Protein AF-A0A167JU08-F1 (afdb_monomer)

pLDDT: mean 77.36, std 12.37, range [41.0, 90.81]

Sequence (123 aa):
MGDLFLKQREKWWVWIVWGVIGLLSSKLLLSLLDNTWLVLLAPITILIILTAWMNFNRRFDFIRALKILMLVGTISLIPLFEQRWNSWDQMIHIAVESGTLLISLLTISIVFALLAKRPKQYY

Structure (mmCIF, N/CA/C/O backbone):
data_AF-A0A167JU08-F1
#
_entry.id   AF-A0A167JU08-F1
#
loop_
_atom_site.group_PDB
_atom_site.id
_atom_site.type_symbol
_atom_site.label_atom_id
_atom_site.label_alt_id
_atom_site.label_comp_id
_atom_site.label_asym_id
_atom_site.label_entity_id
_atom_site.label_seq_id
_atom_site.pdbx_PDB_ins_code
_atom_site.Cartn_x
_atom_site.Cartn_y
_atom_site.Cartn_z
_atom_site.occupancy
_atom_site.B_iso_or_equiv
_atom_site.auth_seq_id
_atom_site.auth_comp_id
_atom_site.auth_asym_id
_atom_site.auth_atom_id
_atom_site.pdbx_PDB_model_num
ATOM 1 N N . MET A 1 1 ? -8.720 -1.997 36.581 1.00 42.50 1 MET A N 1
ATOM 2 C CA . MET A 1 1 ? -7.670 -2.673 35.777 1.00 42.50 1 MET A CA 1
ATOM 3 C C . MET A 1 1 ? -8.220 -3.950 35.115 1.00 42.50 1 MET A C 1
ATOM 5 O O . MET A 1 1 ? -7.596 -4.996 35.200 1.00 42.50 1 MET A O 1
ATOM 9 N N . GLY A 1 2 ? -9.398 -3.884 34.476 1.00 41.00 2 GLY A N 1
ATOM 10 C CA . GLY A 1 2 ? -10.136 -5.073 34.006 1.00 41.00 2 GLY A CA 1
ATOM 11 C C . GLY A 1 2 ? -10.199 -5.279 32.488 1.00 41.00 2 GLY A C 1
ATOM 12 O O . GLY A 1 2 ? -10.628 -6.339 32.061 1.00 41.00 2 GLY A O 1
ATOM 13 N N . ASP A 1 3 ? -9.729 -4.328 31.672 1.00 42.62 3 ASP A N 1
ATOM 14 C CA . ASP A 1 3 ? -9.899 -4.374 30.204 1.00 42.62 3 ASP A CA 1
ATOM 15 C C . ASP A 1 3 ? -8.609 -4.637 29.409 1.00 42.62 3 ASP A C 1
ATOM 17 O O . ASP A 1 3 ? -8.612 -4.647 28.180 1.00 42.62 3 ASP A O 1
ATOM 21 N N . LEU A 1 4 ? -7.486 -4.911 30.081 1.00 49.00 4 LEU A N 1
ATOM 22 C CA . LEU A 1 4 ? -6.212 -5.227 29.413 1.00 49.00 4 LEU A CA 1
ATOM 23 C C . LEU A 1 4 ? -6.190 -6.637 28.783 1.00 49.00 4 LEU A C 1
ATOM 25 O O . LEU A 1 4 ? -5.314 -6.930 27.968 1.00 49.00 4 LEU A O 1
ATOM 29 N N . PHE A 1 5 ? -7.159 -7.496 29.122 1.00 42.12 5 PHE A N 1
ATOM 30 C CA . PHE A 1 5 ? -7.224 -8.895 28.674 1.00 42.12 5 PHE A CA 1
ATOM 31 C C . PHE A 1 5 ? -8.231 -9.169 27.557 1.00 42.12 5 PHE A C 1
ATOM 33 O O . PHE A 1 5 ? -8.136 -10.206 26.903 1.00 42.12 5 PHE A O 1
ATOM 40 N N . LEU A 1 6 ? -9.107 -8.220 27.219 1.00 44.62 6 LEU A N 1
ATOM 41 C CA . LEU A 1 6 ? -9.845 -8.262 25.955 1.00 44.62 6 LEU A CA 1
ATOM 42 C C . LEU A 1 6 ? -8.967 -7.694 24.835 1.00 44.62 6 LEU A C 1
ATOM 44 O O . LEU A 1 6 ? -9.358 -6.808 24.078 1.00 44.62 6 LEU A O 1
ATOM 48 N N . LYS A 1 7 ? -7.758 -8.253 24.692 1.00 52.97 7 LYS A N 1
ATOM 49 C CA . LYS A 1 7 ? -6.975 -8.185 23.456 1.00 52.97 7 LYS A CA 1
ATOM 50 C C . LYS A 1 7 ? -7.731 -9.023 22.427 1.00 52.97 7 LYS A C 1
ATOM 52 O O . LYS A 1 7 ? -7.382 -10.166 22.147 1.00 52.97 7 LYS A O 1
ATOM 57 N N . GLN A 1 8 ? -8.852 -8.475 21.962 1.00 52.62 8 GLN A N 1
ATOM 58 C CA . GLN A 1 8 ? -9.735 -9.050 20.964 1.00 52.62 8 GLN A CA 1
ATOM 59 C C . GLN A 1 8 ? -8.836 -9.519 19.820 1.00 52.62 8 GLN A C 1
ATOM 61 O O . GLN A 1 8 ? -8.110 -8.700 19.256 1.00 52.62 8 GLN A O 1
ATOM 66 N N . ARG A 1 9 ? -8.785 -10.839 19.569 1.00 57.16 9 ARG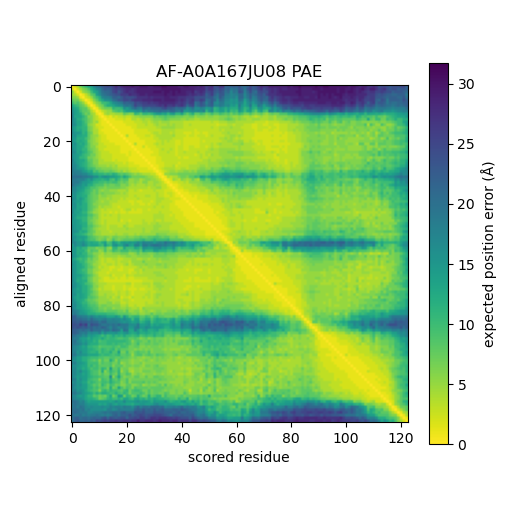 A N 1
ATOM 67 C CA . ARG A 1 9 ? -7.919 -11.414 18.530 1.00 57.16 9 ARG A CA 1
ATOM 68 C C . ARG A 1 9 ? -8.227 -10.687 17.233 1.00 57.16 9 ARG A C 1
ATOM 70 O O . ARG A 1 9 ? -9.310 -10.847 16.670 1.00 57.16 9 ARG A O 1
ATOM 77 N N . GLU A 1 10 ? -7.294 -9.852 16.802 1.00 63.03 10 GLU A N 1
ATOM 78 C CA . GLU A 1 10 ? -7.426 -9.136 15.549 1.00 63.03 10 GLU A CA 1
ATOM 79 C C . GLU A 1 10 ? -7.570 -10.160 14.437 1.00 63.03 10 GLU A C 1
ATOM 81 O O . GLU A 1 10 ? -6.747 -11.066 14.278 1.00 63.03 10 GLU A O 1
ATOM 86 N N . LYS A 1 11 ? -8.655 -10.031 13.679 1.00 76.12 11 LYS A N 1
ATOM 87 C CA . LYS A 1 11 ? -8.883 -10.855 12.503 1.00 76.12 11 LYS A CA 1
ATOM 88 C C . LYS A 1 11 ? -7.969 -10.329 11.401 1.00 76.12 11 LYS A C 1
ATOM 90 O O . LYS A 1 11 ? -8.404 -9.538 10.573 1.00 76.12 11 LYS A O 1
ATOM 95 N N . TRP A 1 12 ? -6.709 -10.769 11.404 1.00 80.75 12 TRP A N 1
ATOM 96 C CA . TRP A 1 12 ? -5.709 -10.421 10.384 1.00 80.75 12 TRP A CA 1
ATOM 97 C C . TRP A 1 12 ? -6.203 -10.662 8.955 1.00 80.75 12 TRP A C 1
ATOM 99 O O . TRP A 1 12 ? -5.862 -9.913 8.046 1.00 80.75 12 TRP A O 1
ATOM 109 N N . TRP A 1 13 ? -7.101 -11.633 8.790 1.00 82.75 13 TRP A N 1
ATOM 110 C CA . TRP A 1 13 ? -7.855 -11.880 7.566 1.00 82.75 13 TRP A CA 1
ATOM 111 C C . TRP A 1 13 ? -8.528 -10.639 6.972 1.00 82.75 13 TRP A C 1
ATOM 113 O O . TRP A 1 13 ? -8.494 -10.466 5.761 1.00 82.75 13 TRP A O 1
ATOM 123 N N . VAL A 1 14 ? -9.091 -9.748 7.793 1.00 86.25 14 VAL A N 1
ATOM 124 C CA . VAL A 1 14 ? -9.753 -8.526 7.306 1.00 86.25 14 VAL A CA 1
ATOM 125 C C . VAL A 1 14 ? -8.749 -7.610 6.603 1.00 86.25 14 VAL A C 1
ATOM 127 O O . VAL A 1 14 ? -9.050 -7.060 5.549 1.00 86.25 14 VAL A O 1
ATOM 130 N N . TRP A 1 15 ? -7.536 -7.485 7.143 1.00 88.00 15 TRP A N 1
ATOM 131 C CA . TRP A 1 15 ? -6.485 -6.647 6.559 1.00 88.00 15 TRP A CA 1
ATOM 132 C C . TRP A 1 15 ? -5.919 -7.250 5.275 1.00 88.00 15 TRP A C 1
ATOM 134 O O . TRP A 1 15 ? -5.658 -6.521 4.325 1.00 88.00 15 TRP A O 1
ATOM 144 N N . ILE A 1 16 ? -5.796 -8.578 5.217 1.00 87.19 16 ILE A N 1
ATOM 145 C CA . ILE A 1 16 ? -5.396 -9.282 3.993 1.00 87.19 16 ILE A CA 1
ATOM 146 C C . ILE A 1 16 ? -6.432 -9.051 2.888 1.00 87.19 16 ILE A C 1
ATOM 148 O O . ILE A 1 16 ? -6.049 -8.730 1.769 1.00 87.19 16 ILE A O 1
ATOM 152 N N . VAL A 1 17 ? -7.732 -9.138 3.198 1.00 90.12 17 VAL A N 1
ATOM 153 C CA . VAL A 1 17 ? -8.806 -8.852 2.228 1.00 90.12 17 VAL A CA 1
ATOM 154 C C . VAL A 1 17 ? -8.700 -7.422 1.695 1.00 90.12 17 VAL A C 1
ATOM 156 O O . VAL A 1 17 ? -8.769 -7.224 0.486 1.00 90.12 17 VAL A O 1
ATOM 159 N N . TRP A 1 18 ? -8.448 -6.436 2.561 1.00 90.25 18 TRP A N 1
ATOM 160 C CA . TRP A 1 18 ? -8.192 -5.057 2.126 1.00 90.25 18 TRP A CA 1
ATOM 161 C C . TRP A 1 18 ? -6.947 -4.926 1.241 1.00 90.25 18 TRP A C 1
ATOM 163 O O . TRP A 1 18 ? -6.979 -4.190 0.258 1.00 90.25 18 TRP A O 1
ATOM 173 N N . GLY A 1 19 ? -5.882 -5.673 1.541 1.00 88.56 19 GLY A N 1
ATOM 174 C CA . GLY A 1 19 ? -4.706 -5.779 0.676 1.00 88.56 19 GLY A CA 1
ATOM 175 C C . GLY A 1 19 ? -5.042 -6.341 -0.705 1.00 88.56 19 GLY A C 1
ATOM 176 O O . GLY A 1 19 ? -4.639 -5.768 -1.711 1.00 88.56 19 GLY A O 1
ATOM 177 N N . VAL A 1 20 ? -5.826 -7.421 -0.773 1.00 90.31 20 VAL A N 1
ATOM 178 C CA . VAL A 1 20 ? -6.253 -8.041 -2.041 1.00 90.31 20 VAL A CA 1
ATOM 179 C C . VAL A 1 20 ? -7.133 -7.094 -2.859 1.00 90.31 20 VAL A C 1
ATOM 181 O O . VAL A 1 20 ? -6.942 -6.981 -4.068 1.00 90.31 20 VAL A O 1
ATOM 184 N N . ILE A 1 21 ? -8.054 -6.372 -2.214 1.00 90.44 21 ILE A N 1
ATOM 185 C CA . ILE A 1 21 ? -8.857 -5.327 -2.870 1.00 90.44 21 ILE A CA 1
ATOM 186 C C . ILE A 1 21 ? -7.936 -4.255 -3.463 1.00 90.44 21 ILE A C 1
ATOM 188 O O . ILE A 1 21 ? -8.119 -3.854 -4.613 1.00 90.44 21 ILE A O 1
ATOM 192 N N . GLY A 1 22 ? -6.911 -3.843 -2.715 1.00 88.44 22 GLY A N 1
ATOM 193 C CA . GLY A 1 22 ? -5.904 -2.905 -3.197 1.00 88.44 22 GLY A CA 1
ATOM 194 C C . GLY A 1 22 ? -5.114 -3.409 -4.388 1.00 88.44 22 GLY A C 1
ATOM 195 O O . GLY A 1 22 ? -5.037 -2.712 -5.396 1.00 88.44 22 GLY A O 1
ATOM 196 N N . LEU A 1 23 ? -4.641 -4.650 -4.340 1.00 90.81 23 LEU A N 1
ATOM 197 C CA . LEU A 1 23 ? -3.963 -5.293 -5.460 1.00 90.81 23 LEU A CA 1
ATOM 198 C C . LEU A 1 23 ? -4.839 -5.319 -6.718 1.00 90.81 23 LEU A C 1
ATOM 200 O O . LEU A 1 23 ? -4.381 -4.933 -7.793 1.00 90.81 23 LEU A O 1
ATOM 204 N N . LEU A 1 24 ? -6.102 -5.738 -6.590 1.00 90.56 24 LEU A N 1
ATOM 205 C CA . LEU A 1 24 ? -7.038 -5.785 -7.714 1.00 90.56 24 LEU A CA 1
ATOM 206 C C . LEU A 1 24 ? -7.295 -4.389 -8.285 1.00 90.56 24 LEU A C 1
ATOM 208 O O . LEU A 1 24 ? -7.258 -4.216 -9.499 1.00 90.56 24 LEU A O 1
ATOM 212 N N . SER A 1 25 ? -7.498 -3.390 -7.424 1.00 88.19 25 SER A N 1
ATOM 213 C CA . SER A 1 25 ? -7.728 -2.009 -7.857 1.00 88.19 25 SER A CA 1
ATOM 214 C C . SER A 1 25 ? -6.523 -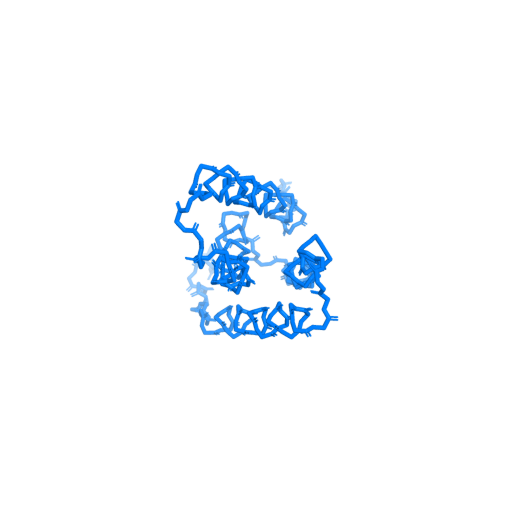1.418 -8.597 1.00 88.19 25 SER A C 1
ATOM 216 O O . SER A 1 25 ? -6.692 -0.860 -9.680 1.00 88.19 25 SER A O 1
ATOM 218 N N . SER A 1 26 ? -5.304 -1.625 -8.084 1.00 87.75 26 SER A N 1
ATOM 219 C CA . SER A 1 26 ? -4.062 -1.219 -8.746 1.00 87.75 26 SER A CA 1
ATOM 220 C C . SER A 1 26 ? -3.895 -1.919 -10.093 1.00 87.75 26 SER A C 1
ATOM 222 O O . SER A 1 26 ? -3.563 -1.269 -11.078 1.00 87.75 26 SER A O 1
ATOM 224 N N . LYS A 1 27 ? -4.162 -3.230 -10.165 1.00 87.62 27 LYS A N 1
ATOM 225 C CA . LYS A 1 27 ? -4.054 -4.007 -11.409 1.00 87.62 27 LYS A CA 1
ATOM 226 C C . LYS A 1 27 ? -5.068 -3.556 -12.463 1.00 87.62 27 LYS A C 1
ATOM 228 O O . LYS A 1 27 ? -4.723 -3.471 -13.637 1.00 87.62 27 LYS A O 1
ATOM 233 N N . LEU A 1 28 ? -6.296 -3.241 -12.048 1.00 87.62 28 LEU A N 1
ATOM 234 C CA . LEU A 1 28 ? -7.314 -2.683 -12.936 1.00 87.62 28 LEU A CA 1
ATOM 235 C C . LEU A 1 28 ? -6.877 -1.319 -13.479 1.00 87.62 28 LEU A C 1
ATOM 237 O O . LEU A 1 28 ? -6.877 -1.136 -14.691 1.00 87.62 28 LEU A O 1
ATOM 241 N N . LEU A 1 29 ? -6.439 -0.392 -12.618 1.00 87.06 29 LEU A N 1
ATOM 242 C CA . LEU A 1 29 ? -5.957 0.919 -13.073 1.00 87.06 29 LEU A CA 1
ATOM 243 C C . LEU A 1 29 ? -4.762 0.804 -14.017 1.00 87.06 29 LEU A C 1
ATOM 245 O O . LEU A 1 29 ? -4.701 1.533 -14.995 1.00 87.06 29 LEU A O 1
ATOM 249 N N . LEU A 1 30 ? -3.851 -0.130 -13.762 1.00 86.25 30 LEU A N 1
ATOM 250 C CA . LEU A 1 30 ? -2.682 -0.378 -14.605 1.00 86.25 30 LEU A CA 1
ATOM 251 C C . LEU A 1 30 ? -3.063 -0.919 -15.993 1.00 86.25 30 LEU A C 1
ATOM 253 O O . LEU A 1 30 ? -2.361 -0.670 -16.962 1.00 86.25 30 LEU A O 1
ATOM 257 N N . SER A 1 31 ? -4.203 -1.605 -16.110 1.00 85.12 31 SER A N 1
ATOM 258 C CA . SER A 1 31 ? -4.768 -2.012 -17.404 1.00 85.12 31 SER A CA 1
ATOM 259 C C . SER A 1 31 ? -5.490 -0.878 -18.142 1.00 85.12 31 SER A C 1
ATOM 261 O O . SER A 1 31 ? -5.741 -1.009 -19.338 1.00 85.12 31 SER A O 1
ATOM 263 N N . LEU A 1 32 ? -5.901 0.177 -17.436 1.00 84.44 32 LEU A N 1
ATOM 264 C CA . LEU A 1 32 ? -6.692 1.291 -17.971 1.00 84.44 32 LEU A CA 1
ATOM 265 C C . LEU A 1 32 ? -5.844 2.542 -18.241 1.00 84.44 32 LEU A C 1
ATOM 267 O O . LEU A 1 32 ? -6.228 3.368 -19.065 1.00 84.44 32 LEU A O 1
ATOM 271 N N . LEU A 1 33 ? -4.731 2.709 -17.525 1.00 83.19 33 LEU A N 1
ATOM 272 C CA . LEU A 1 33 ? -3.867 3.879 -17.581 1.00 83.19 33 LEU A CA 1
ATOM 273 C C . LEU A 1 33 ? -2.413 3.463 -17.796 1.00 83.19 33 LEU A C 1
ATOM 275 O O . LEU A 1 33 ? -1.846 2.724 -16.996 1.00 83.19 33 LEU A O 1
ATOM 279 N N . ASP A 1 34 ? -1.773 4.075 -18.789 1.00 73.19 34 ASP A N 1
ATOM 280 C CA . ASP A 1 34 ? -0.339 3.894 -19.051 1.00 73.19 34 ASP A CA 1
ATOM 281 C C . ASP A 1 34 ? 0.556 4.672 -18.066 1.00 73.19 34 ASP A C 1
ATOM 283 O O . ASP A 1 34 ? 1.774 4.494 -18.030 1.00 73.19 34 ASP A O 1
ATOM 287 N N . ASN A 1 35 ? -0.025 5.557 -17.246 1.00 78.81 35 ASN A N 1
ATOM 288 C CA . ASN A 1 35 ? 0.725 6.398 -16.318 1.00 78.81 35 ASN A CA 1
ATOM 289 C C . ASN A 1 35 ? 0.804 5.780 -14.913 1.00 78.81 35 ASN A C 1
ATOM 291 O O . ASN A 1 35 ? -0.156 5.810 -14.138 1.00 78.81 35 ASN A O 1
ATOM 295 N N . THR A 1 36 ? 1.999 5.313 -14.555 1.00 74.12 36 THR A N 1
ATOM 296 C CA . THR A 1 36 ? 2.321 4.699 -13.256 1.00 74.12 36 THR A CA 1
ATOM 297 C C . THR A 1 36 ? 2.026 5.599 -12.052 1.00 74.12 36 THR A C 1
ATOM 299 O O . THR A 1 36 ? 1.648 5.090 -10.996 1.00 74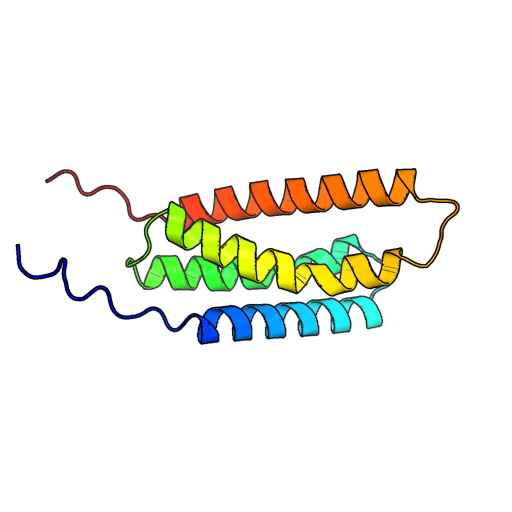.12 36 THR A O 1
ATOM 302 N N . TRP A 1 37 ? 2.125 6.925 -12.191 1.00 76.88 37 TRP A N 1
ATOM 303 C CA . TRP A 1 37 ? 1.820 7.867 -11.108 1.00 76.88 37 TRP A CA 1
ATOM 304 C C . TRP A 1 37 ? 0.331 7.915 -10.768 1.00 76.88 37 TRP A C 1
ATOM 306 O O . TRP A 1 37 ? -0.029 8.056 -9.602 1.00 76.88 37 TRP A O 1
ATOM 316 N N . LEU A 1 38 ? -0.542 7.760 -11.766 1.00 80.75 38 LEU A N 1
ATOM 317 C CA . LEU A 1 38 ? -1.989 7.737 -11.543 1.00 80.75 38 LEU A CA 1
ATOM 318 C C . LEU A 1 38 ? -2.435 6.421 -10.905 1.00 80.75 38 LEU A C 1
ATOM 320 O O . LEU A 1 38 ? -3.360 6.415 -10.094 1.00 80.75 38 LEU A O 1
ATOM 324 N N . VAL A 1 39 ? -1.733 5.322 -11.187 1.00 83.31 39 VAL A N 1
ATOM 325 C CA . VAL A 1 39 ? -1.991 4.026 -10.544 1.00 83.31 39 VAL A CA 1
ATOM 326 C C . VAL A 1 39 ? -1.740 4.091 -9.031 1.00 83.31 39 VAL A C 1
ATOM 328 O O . VAL A 1 39 ? -2.444 3.422 -8.279 1.00 83.31 39 VAL A O 1
ATOM 331 N N . LEU A 1 40 ? -0.831 4.954 -8.549 1.00 81.75 40 LEU A N 1
ATOM 332 C CA . LEU A 1 40 ? -0.603 5.163 -7.108 1.00 81.75 40 LEU A CA 1
ATOM 333 C C . LEU A 1 40 ? -1.813 5.754 -6.369 1.00 81.75 40 LEU A C 1
ATOM 335 O O . LEU A 1 40 ? -1.896 5.637 -5.146 1.00 81.75 40 LEU A O 1
ATOM 339 N N . LEU A 1 41 ? -2.787 6.334 -7.074 1.00 84.06 41 LEU A N 1
ATOM 340 C CA . LEU A 1 41 ? -4.009 6.831 -6.442 1.00 84.06 41 LEU A CA 1
ATOM 341 C C . LEU A 1 41 ? -4.853 5.695 -5.841 1.00 84.06 41 LEU A C 1
ATOM 343 O O . LEU A 1 41 ? -5.483 5.903 -4.803 1.00 84.06 41 LEU A O 1
ATOM 347 N N . ALA A 1 42 ? -4.832 4.485 -6.413 1.00 86.25 42 ALA A N 1
ATOM 348 C CA . ALA A 1 42 ? -5.529 3.326 -5.841 1.00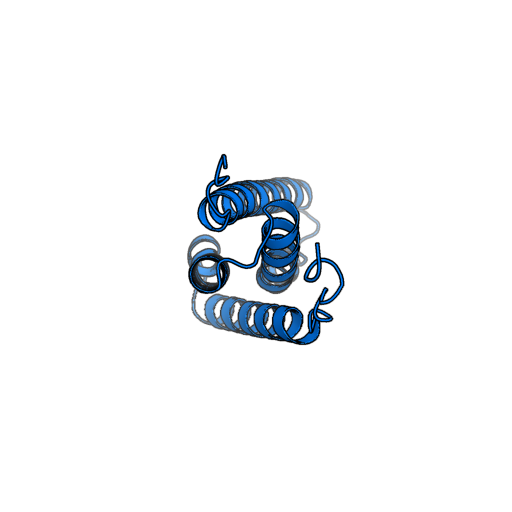 86.25 42 ALA A CA 1
ATOM 349 C C . ALA A 1 42 ? -5.035 2.964 -4.426 1.00 86.25 42 ALA A C 1
ATOM 351 O O . ALA A 1 42 ? -5.833 3.019 -3.487 1.00 86.25 42 ALA A O 1
ATOM 352 N N . PRO A 1 43 ? -3.741 2.654 -4.205 1.00 85.88 43 PRO A N 1
ATOM 353 C CA . PRO A 1 43 ? -3.257 2.351 -2.864 1.00 85.88 43 PRO A CA 1
ATOM 354 C C . PRO A 1 43 ? -3.435 3.539 -1.910 1.00 85.88 43 PRO A C 1
ATOM 356 O O . PRO A 1 43 ? -3.806 3.332 -0.758 1.00 85.88 43 PRO A O 1
ATOM 359 N N . ILE A 1 44 ? -3.257 4.785 -2.371 1.00 86.12 44 ILE A N 1
ATOM 360 C CA . ILE A 1 44 ? -3.447 5.977 -1.526 1.00 86.12 44 ILE A CA 1
ATOM 361 C C . ILE A 1 44 ? -4.899 6.100 -1.049 1.00 86.12 44 ILE A C 1
ATOM 363 O O . ILE A 1 44 ? -5.136 6.282 0.144 1.00 86.12 44 ILE A O 1
ATOM 367 N N . THR A 1 45 ? -5.879 5.976 -1.946 1.00 86.94 45 THR A N 1
ATOM 368 C CA . THR A 1 45 ? -7.306 6.082 -1.587 1.00 86.94 45 THR A CA 1
ATOM 369 C C . THR A 1 45 ? -7.728 4.989 -0.608 1.00 86.94 45 THR A C 1
ATOM 371 O O . THR A 1 45 ? -8.438 5.269 0.359 1.00 86.94 45 THR A O 1
ATOM 374 N N . ILE A 1 46 ? -7.220 3.768 -0.779 1.00 88.75 46 ILE A N 1
ATOM 375 C CA . ILE A 1 46 ? -7.469 2.657 0.148 1.00 88.75 46 ILE A CA 1
ATOM 376 C C . ILE A 1 46 ? -6.866 2.936 1.523 1.00 88.75 46 ILE A C 1
ATOM 378 O O . ILE A 1 46 ? -7.547 2.758 2.536 1.00 88.75 46 ILE A O 1
ATOM 382 N N . LEU A 1 47 ? -5.628 3.435 1.578 1.00 87.00 47 LEU A N 1
ATOM 383 C CA . LEU A 1 47 ? -5.000 3.830 2.838 1.00 87.00 47 LEU A CA 1
ATOM 384 C C . LEU A 1 47 ? -5.774 4.963 3.526 1.00 87.00 47 LEU A C 1
ATOM 386 O O . LEU A 1 47 ? -5.937 4.911 4.744 1.00 87.00 47 LEU A O 1
ATOM 390 N N . ILE A 1 48 ? -6.321 5.935 2.786 1.00 86.56 48 ILE A N 1
ATOM 391 C CA . ILE A 1 48 ? -7.171 7.001 3.348 1.00 86.56 48 ILE A CA 1
ATOM 392 C C . ILE A 1 48 ? -8.428 6.410 3.997 1.00 86.56 48 ILE A C 1
ATOM 394 O O . ILE A 1 48 ? -8.728 6.732 5.148 1.00 86.56 48 ILE A O 1
ATOM 398 N N . ILE A 1 49 ? -9.136 5.517 3.297 1.00 87.69 49 ILE A N 1
ATOM 399 C CA . ILE A 1 49 ? -10.352 4.862 3.809 1.00 87.69 49 ILE A CA 1
ATOM 400 C C . ILE A 1 49 ? -10.035 4.060 5.078 1.00 87.69 49 ILE A C 1
ATOM 402 O O . ILE A 1 49 ? -10.731 4.184 6.088 1.00 87.69 49 ILE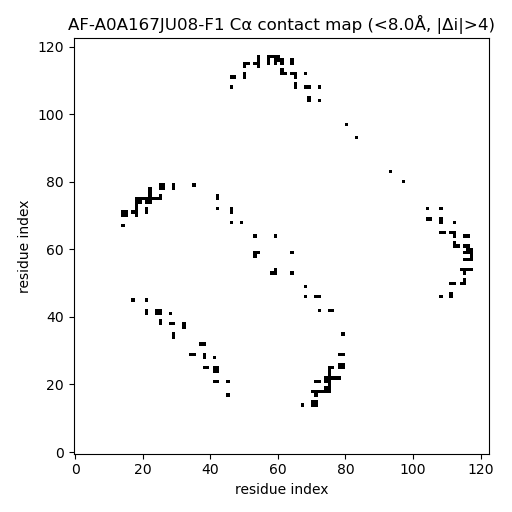 A O 1
ATOM 406 N N . LEU A 1 50 ? -8.948 3.285 5.057 1.00 85.69 50 LEU A N 1
ATOM 407 C CA . LEU A 1 50 ? -8.473 2.522 6.213 1.00 85.69 50 LEU A CA 1
ATOM 408 C C . LEU A 1 50 ? -8.114 3.425 7.389 1.00 85.69 50 LEU A C 1
ATOM 410 O O . LEU A 1 50 ? -8.488 3.133 8.523 1.00 85.69 50 LEU A O 1
ATOM 414 N N . THR A 1 51 ? -7.433 4.534 7.127 1.00 84.56 51 THR A N 1
ATOM 415 C CA . THR A 1 51 ? -7.043 5.503 8.155 1.00 84.56 51 THR A CA 1
ATOM 416 C C . THR A 1 51 ? -8.267 6.153 8.788 1.00 84.56 51 THR A C 1
ATOM 418 O O . THR A 1 51 ? -8.353 6.232 10.014 1.00 84.56 51 THR A O 1
ATOM 421 N N . ALA A 1 52 ? -9.251 6.552 7.977 1.00 83.19 52 ALA A N 1
ATOM 422 C CA . ALA A 1 52 ? -10.522 7.081 8.461 1.00 83.19 52 ALA A CA 1
ATOM 423 C C . ALA A 1 52 ? -11.267 6.049 9.323 1.00 83.19 52 ALA A C 1
ATOM 425 O O . ALA A 1 52 ? -11.756 6.377 10.407 1.00 83.19 52 ALA A O 1
ATOM 426 N N . TRP A 1 53 ? -11.285 4.784 8.895 1.00 81.75 53 TRP A N 1
ATOM 427 C CA . TRP A 1 53 ? -11.909 3.698 9.648 1.00 81.75 53 TRP A CA 1
ATOM 428 C C . TRP A 1 53 ? -11.192 3.400 10.975 1.00 81.75 53 TRP A C 1
ATOM 430 O O . TRP A 1 53 ? -11.837 3.200 12.010 1.00 81.75 53 TRP A O 1
ATOM 440 N N . MET A 1 54 ? -9.857 3.416 10.983 1.00 80.88 54 MET A N 1
ATOM 441 C CA . MET A 1 54 ? -9.057 3.268 12.203 1.00 80.88 54 MET A CA 1
ATOM 442 C C . MET A 1 54 ? -9.287 4.429 13.173 1.00 80.88 54 MET A C 1
ATOM 444 O O . MET A 1 54 ? -9.448 4.194 14.376 1.00 80.88 54 MET A O 1
ATOM 448 N N . ASN A 1 55 ? -9.361 5.659 12.654 1.00 76.69 55 ASN A N 1
ATOM 449 C CA . ASN A 1 55 ? -9.639 6.855 13.443 1.00 76.69 55 ASN A CA 1
ATOM 450 C C . ASN A 1 55 ? -11.042 6.798 14.074 1.00 76.69 55 ASN A C 1
ATOM 452 O O . ASN A 1 55 ? -11.186 7.034 15.273 1.00 76.69 55 ASN A O 1
ATOM 456 N N . PHE A 1 56 ? -12.063 6.380 13.315 1.00 75.25 56 PHE A N 1
ATOM 457 C CA . PHE A 1 56 ? -13.432 6.222 13.822 1.00 75.25 56 PHE A CA 1
ATOM 458 C C . PHE A 1 56 ? -13.517 5.202 14.963 1.00 75.25 56 PHE A C 1
ATOM 460 O O . PHE A 1 56 ? -14.120 5.463 16.004 1.00 75.25 56 PHE A O 1
ATOM 467 N N . ASN A 1 57 ? -12.849 4.057 14.809 1.00 73.19 57 ASN A N 1
ATOM 468 C CA . ASN A 1 57 ? -12.868 3.010 15.825 1.00 73.19 57 ASN A CA 1
ATOM 469 C C . ASN A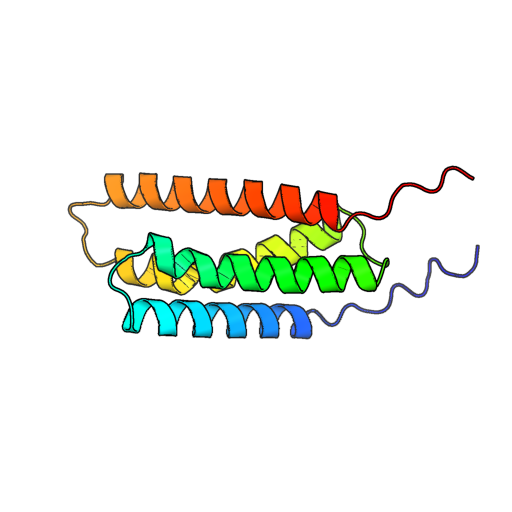 1 57 ? -12.112 3.391 17.104 1.00 73.19 57 ASN A C 1
ATOM 471 O O . ASN A 1 57 ? -12.347 2.761 18.135 1.00 73.19 57 ASN A O 1
ATOM 475 N N . ARG A 1 58 ? -11.217 4.396 17.074 1.00 65.75 58 ARG A N 1
ATOM 476 C CA . ARG A 1 58 ? -10.473 4.910 18.243 1.00 65.75 58 ARG A CA 1
ATOM 477 C C . ARG A 1 58 ? -9.787 3.816 19.088 1.00 65.75 58 ARG A C 1
ATOM 479 O O . ARG A 1 58 ? -9.588 4.008 20.287 1.00 65.75 58 ARG A O 1
ATOM 486 N N . ARG A 1 59 ? -9.452 2.672 18.486 1.00 65.31 59 ARG A N 1
ATOM 487 C CA . ARG A 1 59 ? -8.950 1.452 19.157 1.00 65.31 59 ARG A CA 1
ATOM 488 C C . ARG A 1 59 ? -7.485 1.134 18.850 1.00 65.31 59 ARG A C 1
ATOM 490 O O . ARG A 1 59 ? -6.940 0.200 19.430 1.00 65.31 59 ARG A O 1
ATOM 497 N N . PHE A 1 60 ? -6.861 1.862 17.926 1.00 65.56 60 PHE A N 1
ATOM 498 C CA . PHE A 1 60 ? -5.558 1.494 17.381 1.00 65.56 60 PHE A CA 1
ATOM 499 C C . PHE A 1 60 ? -4.419 2.323 17.983 1.00 65.56 60 PHE A C 1
ATOM 501 O O . PHE A 1 60 ? -4.450 3.552 17.982 1.00 65.56 60 PHE A O 1
ATOM 508 N N . ASP A 1 61 ? -3.385 1.628 18.460 1.00 74.81 61 ASP A N 1
ATOM 509 C CA . ASP A 1 61 ? -2.092 2.225 18.802 1.00 74.81 61 ASP A CA 1
ATOM 510 C C . ASP A 1 61 ? -1.319 2.603 17.528 1.00 74.81 61 ASP A C 1
ATOM 512 O O . ASP A 1 61 ? -1.447 1.935 16.502 1.00 74.81 61 ASP A O 1
ATOM 516 N N . PHE A 1 62 ? -0.437 3.607 17.600 1.00 72.00 62 PHE A N 1
ATOM 517 C CA . PHE A 1 62 ? 0.368 4.067 16.453 1.00 72.00 62 PHE A CA 1
ATOM 518 C C . PHE A 1 62 ? 1.113 2.928 15.736 1.00 72.00 62 PHE A C 1
ATOM 520 O O . PHE A 1 62 ? 0.981 2.755 14.529 1.00 72.00 62 PHE A O 1
ATOM 527 N N . ILE A 1 63 ? 1.855 2.105 16.489 1.00 75.75 63 ILE A N 1
ATOM 528 C CA . ILE A 1 63 ? 2.640 0.987 15.931 1.00 75.75 63 ILE A CA 1
ATOM 529 C C . ILE A 1 63 ? 1.725 -0.027 15.233 1.00 75.75 63 ILE A C 1
ATOM 531 O O . ILE A 1 63 ? 2.103 -0.647 14.241 1.00 75.75 63 ILE A O 1
ATOM 535 N N . ARG A 1 64 ? 0.512 -0.205 15.752 1.00 76.69 64 ARG A N 1
ATOM 536 C CA . ARG A 1 64 ? -0.464 -1.161 15.237 1.00 76.69 64 ARG A CA 1
ATOM 537 C C . ARG A 1 64 ? -1.093 -0.660 13.938 1.00 76.69 64 ARG A C 1
ATOM 539 O O . ARG A 1 64 ? -1.116 -1.410 12.968 1.00 76.69 64 ARG A O 1
ATOM 546 N N . ALA A 1 65 ? -1.514 0.604 13.900 1.00 79.56 65 ALA A N 1
ATOM 547 C CA . ALA A 1 65 ? -1.993 1.250 12.679 1.00 79.56 65 ALA A CA 1
ATOM 548 C C . ALA A 1 65 ? -0.916 1.224 11.582 1.00 79.56 65 ALA A C 1
ATOM 550 O O . ALA A 1 65 ? -1.194 0.809 10.460 1.00 79.56 65 ALA A O 1
ATOM 551 N N . LEU A 1 66 ? 0.336 1.549 11.930 1.00 81.06 66 LEU A N 1
ATOM 552 C CA . LEU A 1 66 ? 1.461 1.529 10.995 1.00 81.06 66 LEU A CA 1
ATOM 553 C C . LEU A 1 66 ? 1.700 0.138 10.395 1.00 81.06 66 LEU A C 1
ATOM 555 O O . LEU A 1 66 ? 1.860 0.023 9.186 1.00 81.06 66 LEU A O 1
ATOM 559 N N . LYS A 1 67 ? 1.676 -0.929 11.206 1.00 85.44 67 LYS A N 1
ATOM 560 C CA . LYS A 1 67 ? 1.841 -2.308 10.706 1.00 85.44 67 LYS A CA 1
ATOM 561 C C . LYS A 1 67 ? 0.767 -2.692 9.690 1.00 85.44 67 LYS A C 1
ATOM 563 O O . LYS A 1 67 ? 1.084 -3.315 8.682 1.00 85.44 67 LYS A O 1
ATOM 568 N N . ILE A 1 68 ? -0.486 -2.331 9.959 1.00 85.25 68 ILE A N 1
ATOM 569 C CA . ILE A 1 68 ? -1.610 -2.657 9.078 1.00 85.25 68 ILE A CA 1
ATOM 570 C C . ILE A 1 68 ? -1.519 -1.859 7.774 1.00 85.25 68 ILE A C 1
ATOM 572 O O . ILE A 1 68 ? -1.641 -2.445 6.701 1.00 85.25 68 ILE A O 1
ATOM 576 N N . LEU A 1 69 ? -1.268 -0.549 7.858 1.00 85.56 69 LEU A N 1
ATOM 577 C CA . LEU A 1 69 ? -1.123 0.315 6.683 1.00 85.56 69 LEU A CA 1
ATOM 578 C C . LEU A 1 69 ? 0.053 -0.132 5.807 1.00 85.56 69 LEU A C 1
ATOM 580 O O . LEU A 1 69 ? -0.102 -0.230 4.594 1.00 85.56 69 LEU A O 1
ATOM 584 N N . MET A 1 70 ? 1.181 -0.504 6.417 1.00 85.94 70 MET A N 1
ATOM 585 C CA . MET A 1 70 ? 2.323 -1.068 5.696 1.00 85.94 70 MET A CA 1
ATOM 586 C C . MET A 1 70 ? 1.973 -2.384 5.004 1.00 85.94 70 MET A C 1
ATOM 588 O O . MET A 1 70 ? 2.319 -2.551 3.843 1.00 85.94 70 MET A O 1
ATOM 592 N N . LEU A 1 71 ? 1.272 -3.302 5.679 1.00 88.62 71 LEU A N 1
ATOM 593 C CA . LEU A 1 71 ? 0.874 -4.583 5.088 1.00 88.62 71 LEU A CA 1
ATOM 594 C C . LEU A 1 71 ? -0.071 -4.392 3.897 1.00 88.62 71 LEU A C 1
ATOM 596 O O . LEU A 1 71 ? 0.130 -4.985 2.843 1.00 88.62 71 LEU A O 1
ATOM 600 N N . VAL A 1 72 ? -1.106 -3.567 4.049 1.00 89.31 72 VAL A N 1
ATOM 601 C CA . VAL A 1 72 ? -2.062 -3.310 2.961 1.00 89.31 72 VAL A CA 1
ATOM 602 C C . VAL A 1 72 ? -1.380 -2.562 1.816 1.00 89.31 72 VAL A C 1
ATOM 604 O O . VAL A 1 72 ? -1.582 -2.896 0.647 1.00 89.31 72 VAL A O 1
ATOM 607 N N . GLY A 1 73 ? -0.541 -1.582 2.150 1.00 86.75 73 GLY A N 1
ATOM 608 C CA . GLY A 1 73 ? 0.217 -0.789 1.195 1.00 86.75 73 GLY A CA 1
ATOM 609 C C . GLY A 1 73 ? 1.168 -1.630 0.348 1.00 86.75 73 GLY A C 1
ATOM 610 O O . GLY A 1 73 ? 1.148 -1.518 -0.874 1.00 86.75 73 GLY A O 1
ATOM 611 N N . THR A 1 74 ? 1.947 -2.523 0.965 1.00 87.56 74 THR A N 1
ATOM 612 C CA . THR A 1 74 ? 2.877 -3.388 0.226 1.00 87.56 74 THR A CA 1
ATOM 613 C C . THR A 1 74 ? 2.144 -4.347 -0.703 1.00 87.56 74 THR A C 1
ATOM 615 O O . THR A 1 74 ? 2.537 -4.456 -1.861 1.00 87.56 74 THR A O 1
ATOM 618 N N . ILE A 1 75 ? 1.048 -4.974 -0.253 1.00 88.69 75 ILE A N 1
ATOM 619 C CA . ILE A 1 75 ? 0.234 -5.860 -1.104 1.00 88.69 75 ILE A CA 1
ATOM 620 C C . ILE A 1 75 ? -0.336 -5.090 -2.305 1.00 88.69 75 ILE A C 1
ATOM 622 O O . ILE A 1 75 ? -0.321 -5.587 -3.430 1.00 88.69 75 ILE A O 1
ATOM 626 N N . SER A 1 76 ? -0.786 -3.854 -2.086 1.00 87.19 76 SER A N 1
ATOM 627 C CA . SER A 1 76 ? -1.381 -3.021 -3.138 1.00 87.19 76 SER A CA 1
ATOM 628 C C . SER A 1 76 ? -0.371 -2.536 -4.184 1.00 87.19 76 SER A C 1
ATOM 630 O O . SER A 1 76 ? -0.771 -2.215 -5.304 1.00 87.19 76 SER A O 1
ATOM 632 N N . LEU A 1 77 ? 0.923 -2.480 -3.843 1.00 85.62 77 LEU A N 1
ATOM 633 C CA . LEU A 1 77 ? 1.998 -2.099 -4.765 1.00 85.62 77 LEU A CA 1
ATOM 634 C C . LEU A 1 77 ? 2.544 -3.272 -5.594 1.00 85.62 77 LEU A C 1
ATOM 636 O O . LEU A 1 77 ? 3.235 -3.018 -6.575 1.00 85.62 77 LEU A O 1
ATOM 640 N N . ILE A 1 78 ? 2.239 -4.532 -5.258 1.00 87.56 78 ILE A N 1
ATOM 641 C CA . ILE A 1 78 ? 2.735 -5.720 -5.989 1.00 87.56 78 ILE A CA 1
ATOM 642 C C . ILE A 1 78 ? 2.570 -5.601 -7.520 1.00 87.56 78 ILE A C 1
ATOM 644 O O . ILE A 1 78 ? 3.557 -5.828 -8.223 1.00 87.56 78 ILE A O 1
ATOM 648 N N . PRO A 1 79 ? 1.410 -5.175 -8.066 1.00 84.19 79 PRO A N 1
ATOM 649 C CA . PRO A 1 79 ? 1.226 -5.068 -9.518 1.00 84.19 79 PRO A CA 1
ATOM 650 C C . PRO A 1 79 ? 2.192 -4.083 -10.192 1.00 84.19 79 PRO A C 1
ATOM 652 O O . PRO A 1 79 ? 2.603 -4.288 -11.330 1.00 84.19 79 PRO A O 1
ATOM 655 N N . LEU A 1 80 ? 2.593 -3.025 -9.478 1.00 81.88 80 LEU A N 1
ATOM 656 C CA . LEU A 1 80 ? 3.540 -2.019 -9.969 1.00 81.88 80 LEU A CA 1
ATOM 657 C C . LEU A 1 80 ? 4.982 -2.536 -10.018 1.00 81.88 80 LEU A C 1
ATOM 659 O O . LEU A 1 80 ? 5.802 -1.984 -10.753 1.00 81.88 80 LEU A O 1
ATOM 663 N N . PHE A 1 81 ? 5.305 -3.555 -9.220 1.00 81.62 81 PHE A N 1
ATOM 664 C CA . PHE A 1 81 ? 6.586 -4.255 -9.293 1.00 81.62 81 PHE A CA 1
ATOM 665 C C . PHE A 1 81 ? 6.577 -5.303 -10.408 1.00 81.62 81 PHE A C 1
ATOM 667 O O . PHE A 1 81 ? 7.554 -5.407 -11.144 1.00 81.62 81 PHE A O 1
ATOM 674 N N . GLU A 1 82 ? 5.462 -6.022 -10.575 1.00 81.69 82 GLU A N 1
ATOM 675 C CA . GLU A 1 82 ? 5.287 -7.042 -11.618 1.00 81.69 82 GLU A CA 1
ATOM 676 C C . GLU A 1 82 ? 5.462 -6.455 -13.028 1.00 81.69 82 GLU A C 1
ATOM 678 O O . GLU A 1 82 ? 6.235 -6.989 -13.821 1.00 81.69 82 GLU A O 1
ATOM 683 N N . GLN A 1 83 ? 4.841 -5.304 -13.321 1.00 75.31 83 GLN A N 1
ATOM 684 C CA . GLN A 1 83 ? 4.967 -4.644 -14.630 1.00 75.31 83 GLN A CA 1
ATOM 685 C C . GLN A 1 83 ? 6.421 -4.270 -14.980 1.0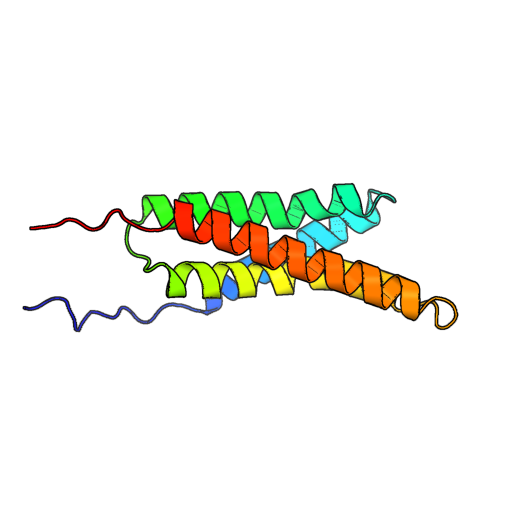0 75.31 83 GLN A C 1
ATOM 687 O O . GLN A 1 83 ? 6.801 -4.268 -16.150 1.00 75.31 83 GLN A O 1
ATOM 692 N N . ARG A 1 84 ? 7.243 -3.945 -13.977 1.00 73.06 84 ARG A N 1
ATOM 693 C CA . ARG A 1 84 ? 8.599 -3.408 -14.175 1.00 73.06 84 ARG A CA 1
ATOM 694 C C . ARG A 1 84 ? 9.677 -4.481 -14.322 1.00 73.06 84 ARG A C 1
ATOM 696 O O . ARG A 1 84 ? 10.795 -4.153 -14.701 1.00 73.06 84 ARG A O 1
ATOM 703 N N . TRP A 1 85 ? 9.369 -5.750 -14.057 1.00 68.88 85 TRP A N 1
ATOM 704 C CA . TRP A 1 85 ? 10.359 -6.837 -14.069 1.00 68.88 85 TRP A CA 1
ATOM 705 C C . TRP A 1 85 ? 10.805 -7.276 -15.482 1.00 68.88 85 TRP A C 1
ATOM 707 O O . TRP A 1 85 ? 11.714 -8.089 -15.623 1.00 68.88 85 TRP A O 1
ATOM 717 N N . ASN A 1 86 ? 10.207 -6.742 -16.551 1.00 65.06 86 ASN A N 1
ATOM 718 C CA . ASN A 1 86 ? 10.433 -7.247 -17.911 1.00 65.06 86 ASN A CA 1
ATOM 719 C C . ASN A 1 86 ? 11.764 -6.834 -18.575 1.00 65.06 86 ASN A C 1
ATOM 721 O O . ASN A 1 86 ? 12.150 -7.471 -19.553 1.00 65.06 86 ASN A O 1
ATOM 725 N N . SER A 1 87 ? 12.479 -5.810 -18.093 1.00 63.41 87 SER A N 1
ATOM 726 C CA . SER A 1 87 ? 13.673 -5.273 -18.776 1.00 63.41 87 SER A CA 1
ATOM 727 C C . SER A 1 87 ? 14.938 -5.321 -17.911 1.00 63.41 87 SER A C 1
ATOM 729 O O . SER A 1 87 ? 15.129 -4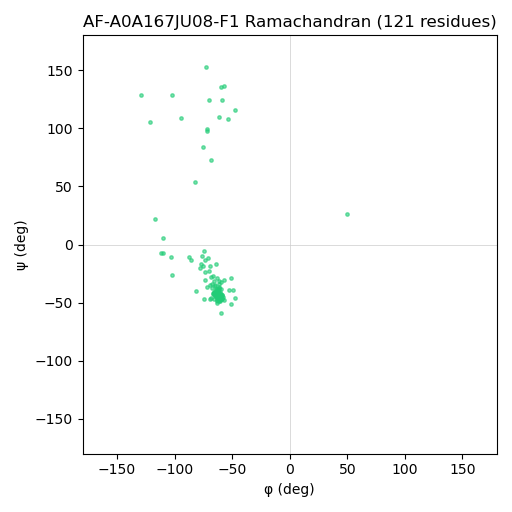.492 -17.020 1.00 63.41 87 SER A O 1
ATOM 731 N N . TRP A 1 88 ? 15.839 -6.256 -18.220 1.00 66.75 88 TRP A N 1
ATOM 732 C CA . TRP A 1 88 ? 17.129 -6.427 -17.535 1.00 66.75 88 TRP A CA 1
ATOM 733 C C . TRP A 1 88 ? 18.116 -5.273 -17.786 1.00 66.75 88 TRP A C 1
ATOM 735 O O . TRP A 1 88 ? 18.907 -4.939 -16.908 1.00 66.75 88 TRP A O 1
ATOM 745 N N . ASP A 1 89 ? 18.020 -4.584 -18.926 1.00 70.62 89 ASP A N 1
ATOM 746 C CA . ASP A 1 89 ? 18.934 -3.484 -19.278 1.00 70.62 89 ASP A CA 1
ATOM 747 C C . ASP A 1 89 ? 18.720 -2.206 -18.442 1.00 70.62 89 ASP A C 1
ATOM 749 O O . ASP A 1 89 ? 19.545 -1.295 -18.452 1.00 70.62 89 ASP A O 1
ATOM 753 N N . GLN A 1 90 ? 17.624 -2.134 -17.678 1.00 76.38 90 GLN A N 1
ATOM 754 C CA . GLN A 1 90 ? 17.233 -0.960 -16.889 1.00 76.38 90 GLN A CA 1
ATOM 755 C C . GLN A 1 90 ? 17.199 -1.227 -15.377 1.00 76.38 90 GLN A C 1
ATOM 757 O O . GLN A 1 90 ? 16.564 -0.482 -14.629 1.00 76.38 90 GLN A O 1
ATOM 762 N N . MET A 1 91 ? 17.905 -2.254 -14.890 1.00 75.38 91 MET A N 1
ATOM 763 C CA . MET A 1 91 ? 17.878 -2.654 -13.474 1.00 75.38 91 MET A CA 1
ATOM 764 C C . MET A 1 91 ? 18.172 -1.511 -12.493 1.00 75.38 91 MET A C 1
ATOM 766 O O . MET A 1 91 ? 17.513 -1.422 -11.462 1.00 75.38 91 MET A O 1
ATOM 770 N N . ILE A 1 92 ? 19.118 -0.616 -12.803 1.00 78.62 92 ILE A N 1
ATOM 771 C CA . ILE A 1 92 ? 19.449 0.521 -11.924 1.00 78.62 92 ILE A CA 1
ATOM 772 C C . ILE A 1 92 ? 18.274 1.503 -11.841 1.00 78.62 92 ILE A C 1
ATOM 774 O O . ILE A 1 92 ? 17.921 1.945 -10.749 1.00 78.62 92 ILE A O 1
ATOM 778 N N . HIS A 1 93 ? 17.625 1.804 -12.968 1.00 79.50 93 HIS A N 1
ATOM 779 C CA . HIS A 1 93 ? 16.453 2.681 -12.998 1.00 79.50 93 HIS A CA 1
ATOM 780 C C . HIS A 1 93 ? 15.280 2.063 -12.233 1.00 79.50 93 HIS A C 1
ATOM 782 O O . HIS A 1 93 ? 14.666 2.731 -11.403 1.00 79.50 93 HIS A O 1
ATOM 788 N N . ILE A 1 94 ? 15.044 0.761 -12.423 1.00 79.44 94 ILE A N 1
ATOM 789 C CA . ILE A 1 94 ? 14.024 0.005 -11.688 1.00 79.44 94 ILE A CA 1
ATOM 790 C C . ILE A 1 94 ? 14.331 -0.006 -10.183 1.00 79.44 94 ILE A C 1
ATOM 792 O O . ILE A 1 94 ? 13.422 0.170 -9.373 1.00 79.44 94 ILE A O 1
ATOM 796 N N . ALA A 1 95 ? 15.596 -0.172 -9.782 1.00 80.94 95 ALA A N 1
ATOM 797 C CA . ALA A 1 95 ? 16.016 -0.175 -8.379 1.00 80.94 95 ALA A CA 1
ATOM 798 C C . ALA A 1 95 ? 15.824 1.195 -7.705 1.00 80.94 95 ALA A C 1
ATOM 800 O O . ALA A 1 95 ? 15.349 1.274 -6.572 1.00 80.94 95 ALA A O 1
ATOM 801 N N . VAL A 1 96 ? 16.146 2.284 -8.407 1.00 83.75 96 VAL A N 1
ATOM 802 C CA . VAL A 1 96 ? 15.942 3.644 -7.891 1.00 83.75 96 VAL A CA 1
ATOM 803 C C . VAL A 1 96 ? 14.450 3.961 -7.783 1.00 83.75 96 VAL A C 1
ATOM 805 O O . VAL A 1 96 ? 14.010 4.423 -6.732 1.00 83.75 96 VAL A O 1
ATOM 808 N N . GLU A 1 97 ? 13.649 3.662 -8.810 1.00 79.69 97 GLU A N 1
ATOM 809 C CA . GLU A 1 97 ? 12.198 3.895 -8.777 1.00 79.69 97 GLU A CA 1
ATOM 810 C C . GLU A 1 97 ? 11.472 3.028 -7.740 1.00 79.69 97 GLU A C 1
ATOM 812 O O . GLU A 1 97 ? 10.591 3.500 -7.026 1.00 79.69 97 GLU A O 1
ATOM 817 N N . SER A 1 98 ? 11.836 1.753 -7.610 1.00 79.44 98 SER A N 1
ATOM 818 C CA . SER A 1 98 ? 11.285 0.896 -6.551 1.00 79.44 98 SER A CA 1
ATOM 819 C C . SER A 1 98 ? 11.642 1.422 -5.161 1.00 79.44 98 SER A C 1
ATOM 821 O O . SER A 1 98 ? 10.783 1.451 -4.275 1.00 79.44 98 SER A O 1
ATOM 823 N N . GLY A 1 99 ? 12.877 1.897 -4.977 1.00 82.62 99 GLY A N 1
ATOM 824 C CA . GLY A 1 99 ? 13.319 2.548 -3.748 1.00 82.62 99 GLY A CA 1
ATOM 825 C C . GLY A 1 99 ? 12.499 3.796 -3.419 1.00 82.62 99 GLY A C 1
ATOM 826 O O . GLY A 1 99 ? 12.017 3.933 -2.292 1.00 82.62 99 GLY A O 1
ATOM 827 N N . THR A 1 100 ? 12.272 4.680 -4.394 1.00 84.69 100 THR A N 1
ATOM 828 C CA . THR A 1 100 ? 11.457 5.889 -4.183 1.00 84.69 100 THR A CA 1
ATOM 829 C C . THR A 1 100 ? 10.004 5.547 -3.863 1.00 84.69 100 THR A C 1
ATOM 831 O O . THR A 1 100 ? 9.426 6.160 -2.962 1.00 84.69 100 THR A O 1
ATOM 834 N N . LEU A 1 101 ? 9.430 4.522 -4.502 1.00 83.19 101 LEU A N 1
ATOM 835 C CA . LEU A 1 101 ? 8.083 4.042 -4.190 1.00 83.19 101 LEU A CA 1
ATOM 836 C C . LEU A 1 101 ? 7.972 3.513 -2.759 1.00 83.19 101 LEU A C 1
ATOM 838 O O . LEU A 1 101 ? 7.046 3.896 -2.043 1.00 83.19 101 LEU A O 1
ATOM 842 N N . LEU A 1 102 ? 8.926 2.701 -2.301 1.00 83.75 102 LEU A N 1
ATOM 843 C CA . LEU A 1 102 ? 8.927 2.191 -0.927 1.00 83.75 102 LEU A CA 1
ATOM 844 C C . LEU A 1 102 ? 9.085 3.311 0.108 1.00 83.75 102 LEU A C 1
ATOM 846 O O . LEU A 1 102 ? 8.376 3.315 1.116 1.00 83.75 102 LEU A O 1
ATOM 850 N N . ILE A 1 103 ? 9.965 4.282 -0.151 1.00 85.25 103 ILE A N 1
ATOM 851 C CA . ILE A 1 103 ? 10.138 5.453 0.721 1.00 85.25 103 ILE A CA 1
ATOM 852 C C . ILE A 1 103 ? 8.846 6.276 0.763 1.00 85.25 103 ILE A C 1
ATOM 854 O O . ILE A 1 103 ? 8.406 6.656 1.846 1.00 85.25 103 ILE A O 1
ATOM 858 N N . SER A 1 104 ? 8.202 6.507 -0.385 1.00 83.94 104 SER A N 1
ATOM 859 C CA . SER A 1 104 ? 6.931 7.237 -0.448 1.00 83.94 104 SER A CA 1
ATOM 860 C C . SER A 1 104 ? 5.804 6.511 0.296 1.00 83.94 104 SER A C 1
ATOM 862 O O . SER A 1 104 ? 5.026 7.137 1.014 1.00 83.94 104 SER A O 1
ATOM 864 N N . LEU A 1 105 ? 5.750 5.177 0.213 1.00 83.81 105 LEU A N 1
ATOM 865 C CA . LEU A 1 105 ? 4.782 4.382 0.962 1.00 83.81 105 LEU A CA 1
ATOM 866 C C . LEU A 1 105 ? 5.018 4.502 2.470 1.00 83.81 105 LEU A C 1
ATOM 868 O O . LEU A 1 105 ? 4.061 4.652 3.233 1.00 83.81 105 LEU A O 1
ATOM 872 N N . LEU A 1 106 ? 6.281 4.440 2.902 1.00 83.94 106 LEU A N 1
ATOM 873 C CA . LEU A 1 106 ? 6.661 4.584 4.306 1.00 83.94 106 LEU A CA 1
ATOM 874 C C . LEU A 1 106 ? 6.255 5.952 4.853 1.00 83.94 106 LEU A C 1
ATOM 876 O O . LEU A 1 106 ? 5.626 6.017 5.909 1.00 83.94 106 LEU A O 1
ATOM 880 N N . THR A 1 107 ? 6.569 7.036 4.142 1.00 84.56 107 THR A N 1
ATOM 881 C CA . THR A 1 107 ? 6.229 8.394 4.592 1.00 84.56 107 THR A CA 1
ATOM 882 C C . THR A 1 107 ? 4.718 8.584 4.686 1.00 84.56 107 THR A C 1
ATOM 884 O O . THR A 1 107 ? 4.228 9.030 5.725 1.00 84.56 107 THR A O 1
ATOM 887 N N . ILE A 1 108 ? 3.965 8.159 3.668 1.00 83.81 108 ILE A N 1
ATOM 888 C CA . ILE A 1 108 ? 2.497 8.218 3.657 1.00 83.81 108 ILE A CA 1
ATOM 889 C C . ILE A 1 108 ? 1.906 7.379 4.800 1.00 83.81 108 ILE A C 1
ATOM 891 O O . ILE A 1 108 ? 1.030 7.846 5.529 1.00 83.81 108 ILE A O 1
ATOM 895 N N . SER A 1 109 ? 2.420 6.167 5.019 1.00 80.06 109 SER A N 1
ATOM 896 C CA . SER A 1 109 ? 1.962 5.284 6.100 1.00 80.06 109 SER A CA 1
ATOM 897 C C . SER A 1 109 ? 2.250 5.865 7.483 1.00 80.06 109 SER A C 1
ATOM 899 O O . SER A 1 109 ? 1.428 5.715 8.386 1.00 80.06 109 SER A O 1
ATOM 901 N N . ILE A 1 110 ? 3.377 6.562 7.664 1.00 79.88 110 ILE A N 1
ATOM 902 C CA . ILE A 1 110 ? 3.697 7.274 8.910 1.00 79.88 110 ILE A CA 1
ATOM 903 C C . ILE A 1 110 ? 2.711 8.422 9.134 1.00 79.88 110 ILE A C 1
ATOM 905 O O . ILE A 1 110 ? 2.164 8.536 10.232 1.00 79.88 110 ILE A O 1
ATOM 909 N N . VAL A 1 111 ? 2.443 9.239 8.110 1.00 83.31 111 VAL A N 1
ATOM 910 C CA . VAL A 1 111 ? 1.478 10.350 8.193 1.00 83.31 111 VAL A CA 1
ATOM 911 C C . VAL A 1 111 ? 0.089 9.829 8.562 1.00 83.31 111 VAL A C 1
ATOM 913 O O . VAL A 1 111 ? -0.539 10.329 9.496 1.00 83.31 111 VAL A O 1
ATOM 916 N N . PHE A 1 112 ? -0.371 8.770 7.902 1.00 79.12 112 PHE A N 1
ATOM 917 C CA . PHE A 1 112 ? -1.659 8.154 8.202 1.00 79.12 112 PHE A CA 1
ATOM 918 C C . PHE A 1 112 ? -1.705 7.483 9.575 1.00 79.12 112 PHE A C 1
ATOM 920 O O . PHE A 1 112 ? -2.697 7.617 10.290 1.00 79.12 112 PHE A O 1
ATOM 927 N N . ALA A 1 113 ? -0.624 6.837 10.012 1.00 73.88 113 ALA A N 1
ATOM 928 C CA . ALA A 1 113 ? -0.542 6.290 11.361 1.00 73.88 113 ALA A CA 1
ATOM 929 C C . ALA A 1 113 ? -0.574 7.393 12.435 1.00 73.88 113 ALA A C 1
ATOM 931 O O . ALA A 1 113 ? -1.162 7.188 13.499 1.00 73.88 113 ALA A O 1
ATOM 932 N N . LEU A 1 114 ? 0.018 8.565 12.167 1.00 74.25 114 LEU A N 1
ATOM 933 C CA . LEU A 1 114 ? -0.079 9.731 13.050 1.00 74.25 114 LEU A CA 1
ATOM 934 C C . LEU A 1 114 ? -1.514 10.260 13.125 1.00 74.25 114 LEU A C 1
ATOM 936 O O . LEU A 1 114 ? -1.985 10.536 14.225 1.00 74.25 114 LEU A O 1
ATOM 940 N N . LEU A 1 115 ? -2.219 10.339 11.993 1.00 71.94 115 LEU A N 1
ATOM 941 C CA . LEU A 1 115 ? -3.625 10.758 11.942 1.00 71.94 115 LEU A CA 1
ATOM 942 C C . LEU A 1 115 ? -4.574 9.753 12.612 1.00 71.94 115 LEU A C 1
ATOM 944 O O . LEU A 1 115 ? -5.559 10.151 13.228 1.00 71.94 115 LEU A O 1
ATOM 948 N N . ALA A 1 116 ? -4.278 8.455 12.524 1.00 65.25 116 ALA A N 1
ATOM 949 C CA . ALA A 1 116 ? -5.059 7.403 13.174 1.00 65.25 116 ALA A CA 1
ATOM 950 C C . ALA A 1 116 ? -4.817 7.315 14.692 1.00 65.25 116 ALA A C 1
ATOM 952 O O . ALA A 1 116 ? -5.609 6.703 15.415 1.00 65.25 116 ALA A O 1
ATOM 953 N N . LYS A 1 117 ? -3.713 7.882 15.195 1.00 65.56 117 LYS A N 1
ATOM 954 C CA . LYS A 1 117 ? -3.335 7.788 16.605 1.00 65.56 117 LYS A CA 1
ATOM 955 C C . LYS A 1 117 ? -4.298 8.604 17.472 1.00 65.56 117 LYS A C 1
ATOM 957 O O . LYS A 1 117 ? -4.425 9.815 17.323 1.00 65.56 117 LYS A O 1
ATOM 962 N N . ARG A 1 118 ? -4.906 7.949 18.467 1.00 59.56 118 ARG A N 1
ATOM 963 C CA . ARG A 1 118 ? -5.675 8.618 19.532 1.00 59.56 118 ARG A CA 1
ATOM 964 C C . ARG A 1 118 ? -4.785 9.650 20.262 1.00 59.56 118 ARG A C 1
ATOM 966 O O . ARG A 1 118 ? -3.654 9.299 20.620 1.00 59.56 118 ARG A O 1
ATOM 973 N N . PRO A 1 119 ? -5.263 10.874 20.561 1.00 58.62 119 PRO A N 1
ATOM 974 C CA . PRO A 1 119 ? -4.540 11.776 21.455 1.00 58.62 119 PRO A CA 1
ATOM 975 C C . PRO A 1 119 ? -4.377 11.106 22.825 1.00 58.62 119 PRO A C 1
ATOM 977 O O . PRO A 1 119 ? -5.315 10.482 23.329 1.00 58.62 119 PRO A O 1
ATOM 980 N N . LYS A 1 120 ? -3.176 11.194 23.417 1.00 55.34 120 LYS A N 1
ATOM 981 C CA . LYS A 1 120 ? -2.935 10.690 24.776 1.00 55.34 120 LYS A CA 1
ATOM 982 C C . LYS A 1 120 ? -3.846 11.471 25.723 1.00 55.34 120 LYS A C 1
ATOM 984 O O . LYS A 1 120 ? -3.640 12.664 25.916 1.00 55.34 120 LYS A O 1
ATOM 989 N N . GLN A 1 121 ? -4.862 10.813 26.274 1.00 54.31 121 GLN A N 1
ATOM 990 C CA . GLN A 1 121 ? -5.622 11.362 27.391 1.00 54.31 121 GLN A CA 1
ATOM 991 C C . GLN A 1 121 ? -4.700 11.299 28.609 1.00 54.31 121 GLN A C 1
ATOM 993 O O . GLN A 1 121 ? -4.493 10.227 29.169 1.00 54.31 121 GLN A O 1
ATOM 998 N N . TYR A 1 122 ? -4.071 12.427 28.937 1.00 49.34 122 TYR A N 1
ATOM 999 C CA . TYR A 1 122 ? -3.424 12.623 30.227 1.00 49.34 122 TYR A CA 1
ATOM 1000 C C . TYR A 1 122 ? -4.551 12.783 31.252 1.00 49.34 122 TYR A C 1
ATOM 1002 O O . TYR A 1 122 ? -5.164 13.845 31.328 1.00 49.34 122 TYR A O 1
ATOM 1010 N N . TYR A 1 123 ? -4.877 11.694 31.943 1.00 45.47 123 TYR A N 1
ATOM 1011 C CA . TYR A 1 123 ? -5.602 11.707 33.210 1.00 45.47 123 TYR A CA 1
ATOM 1012 C 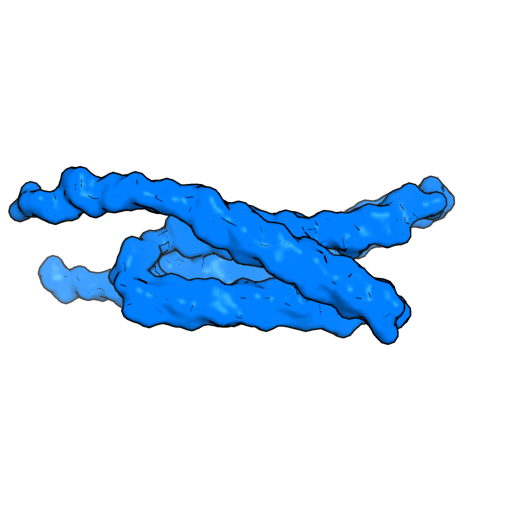C . TYR A 1 123 ? -4.665 11.157 34.276 1.00 45.47 123 TYR A C 1
ATOM 1014 O O . TYR A 1 123 ? -3.987 10.146 33.972 1.00 45.47 123 TYR A O 1
#

Secondary structure (DSSP, 8-state):
--SSS------HHHHHHHHHHHHHHHHHHHHH-S-HHHHTHHHHHHHHHHHHHHHHHT---HHHHHHHHHHHHHHHHHHHHHGGGG-GGGHHHHHHHHHHHHHHHHHHHHHHHHHHSPP----

Foldseek 3Di:
DPCPPPPPPPPVVVLVVLLVQLQVQLLVVVVVDVDPVVSVVSLLVSLVVLLVVLQVVQPDALVRQLVSNLVSSVSNCVNVLVVPPPDPVCVVVSVVVVVVSNVVSNVSSNVSSVSSHDDPPPD

Solvent-accessible surface area (backbone atoms only — not comparable to full-atom values): 6857 Å² total; per-residue (Å²): 142,81,69,84,77,71,69,67,80,75,64,61,63,60,52,51,51,53,11,52,53,23,24,52,47,22,44,52,39,54,76,75,40,94,50,71,75,63,31,50,49,42,42,50,52,51,50,49,55,51,31,53,52,40,38,72,65,67,75,45,52,45,73,56,41,31,53,52,44,47,53,28,45,55,45,15,44,45,52,69,53,62,71,61,69,81,51,80,93,44,51,69,61,52,52,51,52,53,49,52,50,53,50,51,51,50,53,51,31,51,54,42,17,59,68,23,33,65,79,83,80,89,123

Mean predicted aligned error: 8.65 Å

Organism: NCBI:txid1365257

Nearest PDB structures (foldseek):
  8esm-assembly1_A  TM=3.796E-01  e=3.194E+00  Homo sapiens
  6vp0-assembly1_E  TM=4.237E-01  e=9.955E+00  Homo sapiens

Radius of gyration: 16.83 Å; Cα contacts (8 Å, |Δi|>4): 107; chains: 1; bounding box: 33×24×55 Å